Protein AF-A0AAW8KPM2-F1 (afdb_monomer)

Mean predicted aligned error: 2.03 Å

pLDDT: mean 97.57, std 2.12, range [85.75, 98.81]

Sequence (58 aa):
MPSLFMVMLGGRHARANTEVHDVVMAVGDTLEEVYPQLKQAWFGEAQGLHIDAWAKLS

Radius of gyration: 11.65 Å; Cα contacts (8 Å, |Δi|>4): 108; chains: 1; bounding box: 26×18×33 Å

Foldseek 3Di:
DKWKKWWKKWDAAPPDPDIDIDIDIFIGPDPVVRVVVVCVPDPGDSPPIDTPDMDGPD

Secondary structure (DSSP, 8-state):
--EEEEEEEEE--TT-SS-EEEEEEEEESSTGGGHHHHHHH--S-STT-EEEEEEE--

Structure (mmCIF, N/CA/C/O backbone):
data_AF-A0AAW8KPM2-F1
#
_entry.id   AF-A0AAW8KPM2-F1
#
loop_
_atom_site.group_PDB
_atom_site.id
_atom_site.type_symbol
_atom_site.label_atom_id
_atom_site.label_alt_id
_atom_site.label_comp_id
_atom_site.label_asym_id
_atom_site.label_entity_id
_atom_site.label_seq_id
_atom_site.pdbx_PDB_ins_code
_atom_site.Cartn_x
_atom_site.Cartn_y
_atom_site.Cartn_z
_atom_site.occupancy
_atom_site.B_iso_or_equiv
_atom_site.auth_seq_id
_atom_site.auth_comp_id
_atom_site.auth_asym_id
_atom_site.auth_atom_id
_atom_site.pdbx_PDB_model_num
ATOM 1 N N . MET A 1 1 ? -11.412 -4.729 18.311 1.00 85.75 1 MET A N 1
ATOM 2 C CA . MET A 1 1 ? -12.383 -4.953 17.219 1.00 85.75 1 MET A CA 1
ATOM 3 C C . MET A 1 1 ? -11.616 -4.590 15.977 1.00 85.75 1 MET A C 1
ATOM 5 O O . MET A 1 1 ? -11.135 -3.456 15.930 1.00 85.75 1 MET A O 1
ATOM 9 N N . PRO A 1 2 ? -11.467 -5.532 15.040 1.00 93.12 2 PRO A N 1
ATOM 10 C CA . PRO A 1 2 ? -10.611 -5.325 13.892 1.00 93.12 2 PRO A CA 1
ATOM 11 C C . PRO A 1 2 ? -11.144 -4.173 13.044 1.00 93.12 2 PRO A C 1
ATOM 13 O O . PRO A 1 2 ? -12.352 -3.986 12.904 1.00 93.12 2 PRO A O 1
ATOM 16 N N . SER A 1 3 ? -10.210 -3.392 12.525 1.00 98.06 3 SER A N 1
ATOM 17 C CA . SER A 1 3 ? -10.437 -2.192 11.735 1.00 98.06 3 SER A CA 1
ATOM 18 C C . SER A 1 3 ? -10.164 -2.474 10.265 1.00 98.06 3 SER A C 1
ATOM 20 O O . SER A 1 3 ? -9.287 -3.276 9.943 1.00 98.06 3 SER A O 1
ATOM 22 N N . LEU A 1 4 ? -10.889 -1.804 9.370 1.00 98.50 4 LEU A N 1
ATOM 23 C CA . LEU A 1 4 ? -10.609 -1.839 7.937 1.00 98.50 4 LEU A CA 1
ATOM 24 C C . LEU A 1 4 ? -9.647 -0.705 7.591 1.00 98.50 4 LEU A C 1
ATOM 26 O O . LEU A 1 4 ? -9.947 0.464 7.839 1.00 98.50 4 LEU A O 1
ATOM 30 N N . PHE A 1 5 ? -8.520 -1.043 6.978 1.00 98.75 5 PHE A N 1
ATOM 31 C CA . PHE A 1 5 ? -7.533 -0.092 6.491 1.00 98.75 5 PHE A CA 1
ATOM 32 C C . PHE A 1 5 ? -7.557 -0.038 4.968 1.00 98.75 5 PHE A C 1
ATOM 34 O O . PHE A 1 5 ? -7.521 -1.074 4.308 1.00 98.75 5 PHE A O 1
ATOM 41 N 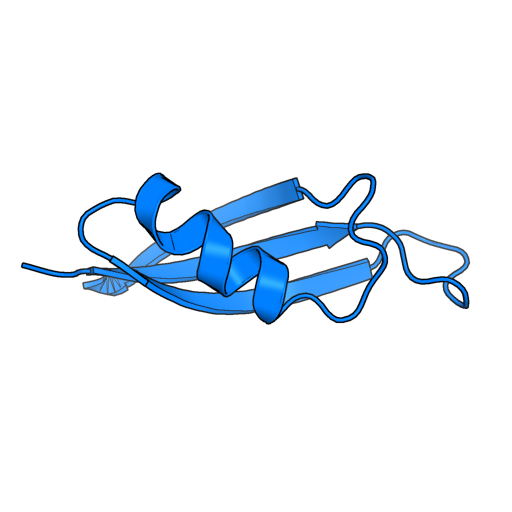N . MET A 1 6 ? -7.575 1.177 4.424 1.00 98.75 6 MET A N 1
ATOM 42 C CA . MET A 1 6 ? -7.199 1.459 3.041 1.00 98.75 6 MET A CA 1
ATOM 43 C C . MET A 1 6 ? -5.757 1.951 3.053 1.00 98.75 6 MET A C 1
ATOM 45 O O . MET A 1 6 ? -5.462 2.932 3.736 1.00 98.75 6 MET A O 1
ATOM 49 N N . VAL A 1 7 ? -4.865 1.279 2.330 1.00 98.81 7 VAL A N 1
ATOM 50 C CA . VAL A 1 7 ? -3.427 1.565 2.350 1.00 98.81 7 VAL A CA 1
ATOM 51 C C . VAL A 1 7 ? -2.923 1.766 0.929 1.00 98.81 7 VAL A C 1
ATOM 53 O O . VAL A 1 7 ? -3.118 0.903 0.078 1.00 98.81 7 VAL A O 1
ATOM 56 N N . MET A 1 8 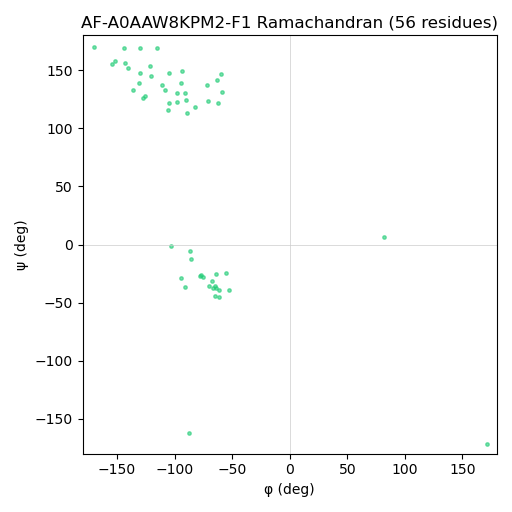? -2.266 2.897 0.682 1.00 98.81 8 MET A N 1
ATOM 57 C CA . MET A 1 8 ? -1.554 3.162 -0.563 1.00 98.81 8 MET A CA 1
ATOM 58 C C . MET A 1 8 ? -0.117 2.659 -0.421 1.00 98.81 8 MET A C 1
ATOM 60 O O . MET A 1 8 ? 0.652 3.177 0.393 1.00 98.81 8 MET A O 1
ATOM 64 N N . LEU A 1 9 ? 0.208 1.623 -1.187 1.00 98.81 9 LEU A N 1
ATOM 65 C CA . LEU A 1 9 ? 1.535 1.029 -1.272 1.00 98.81 9 LEU A CA 1
ATOM 66 C C . LEU A 1 9 ? 2.307 1.636 -2.440 1.00 98.81 9 LEU A C 1
ATOM 68 O O . LEU A 1 9 ? 1.735 1.799 -3.518 1.00 98.81 9 LEU A O 1
ATOM 72 N N . GLY A 1 10 ? 3.592 1.899 -2.221 1.00 98.75 10 GLY A N 1
ATOM 73 C CA . GLY A 1 10 ? 4.555 2.375 -3.211 1.00 98.75 10 GLY A CA 1
ATOM 74 C C . GLY A 1 10 ? 5.725 1.401 -3.349 1.00 98.75 10 GLY A C 1
ATOM 75 O O . GLY A 1 10 ? 6.129 0.731 -2.388 1.00 98.75 10 GLY A O 1
ATOM 76 N N . GLY A 1 11 ? 6.257 1.261 -4.562 1.00 98.38 11 GLY A N 1
ATOM 77 C CA . GLY A 1 11 ? 7.432 0.431 -4.799 1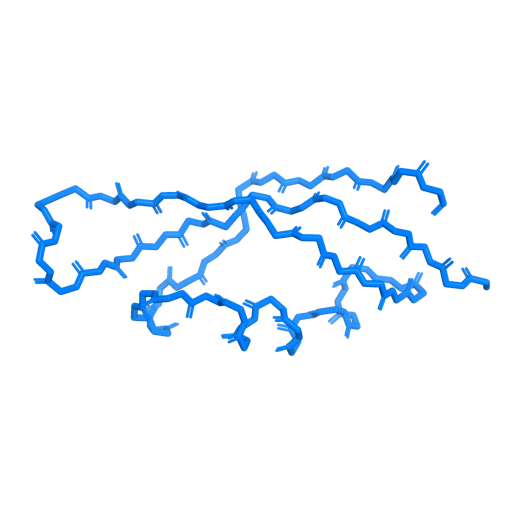.00 98.38 11 GLY A CA 1
ATOM 78 C C . GLY A 1 11 ? 7.789 0.219 -6.268 1.00 98.38 11 GLY A C 1
ATOM 79 O O . GLY A 1 11 ? 7.232 0.815 -7.192 1.00 98.38 11 GLY A O 1
ATOM 80 N N . ARG A 1 12 ? 8.759 -0.672 -6.503 1.00 97.69 12 ARG A N 1
ATOM 81 C CA . ARG A 1 12 ? 9.234 -1.009 -7.852 1.00 97.69 12 ARG A CA 1
ATOM 82 C C . ARG A 1 12 ? 8.513 -2.225 -8.417 1.00 97.69 12 ARG A C 1
ATOM 84 O O . ARG A 1 12 ? 8.167 -3.158 -7.702 1.00 97.69 12 ARG A O 1
ATOM 91 N N . HIS A 1 13 ? 8.375 -2.248 -9.735 1.00 97.06 13 HIS A N 1
ATOM 92 C CA . HIS A 1 13 ? 8.010 -3.437 -10.495 1.00 97.06 13 HIS A CA 1
ATOM 93 C C . HIS A 1 13 ? 8.992 -3.581 -11.665 1.00 97.06 13 HIS A C 1
ATOM 95 O O . HIS A 1 13 ? 9.313 -2.588 -12.316 1.00 97.06 13 HIS A O 1
ATOM 101 N N . ALA A 1 14 ? 9.439 -4.803 -11.973 1.00 94.19 14 ALA A N 1
ATOM 102 C CA . ALA 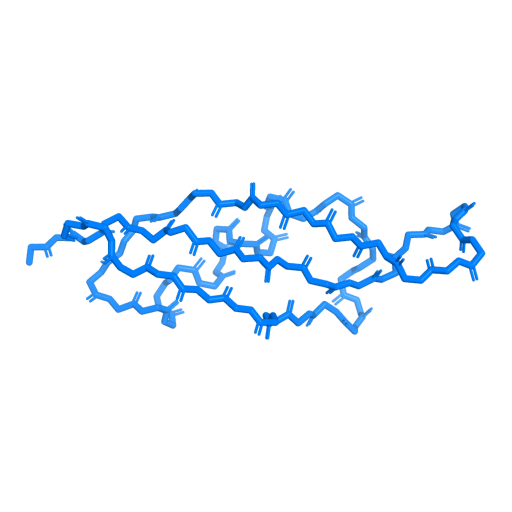A 1 14 ? 10.584 -5.067 -12.860 1.00 94.19 14 ALA A CA 1
ATOM 103 C C . ALA A 1 14 ? 10.495 -4.448 -14.270 1.00 94.19 14 ALA A C 1
ATOM 105 O O . ALA A 1 14 ? 11.507 -4.223 -14.927 1.00 94.19 14 ALA A O 1
ATOM 106 N N . ARG A 1 15 ? 9.278 -4.186 -14.758 1.00 95.81 15 ARG A N 1
ATOM 107 C CA . ARG A 1 15 ? 9.023 -3.587 -16.083 1.00 95.81 15 ARG A CA 1
ATOM 108 C C . ARG A 1 15 ? 8.655 -2.102 -16.042 1.00 95.81 15 ARG A C 1
ATOM 110 O O . ARG A 1 15 ? 8.381 -1.523 -17.088 1.00 95.81 15 ARG A O 1
ATOM 117 N N . ALA A 1 16 ? 8.581 -1.507 -14.857 1.00 96.94 16 ALA A N 1
ATOM 118 C CA . ALA A 1 16 ? 8.228 -0.107 -14.695 1.00 96.94 16 ALA A CA 1
ATOM 119 C C . ALA A 1 16 ? 9.495 0.762 -14.703 1.00 96.94 16 ALA A C 1
ATOM 121 O O . ALA A 1 16 ? 10.461 0.488 -13.991 1.00 96.94 16 ALA A O 1
ATOM 122 N N . ASN A 1 17 ? 9.483 1.824 -15.511 1.00 97.62 17 ASN A N 1
ATOM 123 C CA . ASN A 1 17 ? 10.563 2.818 -15.533 1.00 97.62 17 ASN A CA 1
ATOM 124 C C . ASN A 1 17 ? 10.511 3.744 -14.311 1.00 97.62 17 ASN A C 1
ATOM 126 O O . ASN A 1 17 ? 11.534 4.276 -13.887 1.00 97.62 17 ASN A O 1
ATOM 130 N N . THR A 1 18 ? 9.315 3.937 -13.762 1.00 97.75 18 THR A N 1
ATOM 131 C CA . THR A 1 18 ? 9.044 4.756 -12.584 1.00 97.75 18 THR A CA 1
ATOM 132 C C . THR A 1 18 ? 8.540 3.885 -11.446 1.00 97.75 18 THR A C 1
ATOM 134 O O . THR A 1 18 ? 8.204 2.714 -11.631 1.00 97.75 18 THR A O 1
ATOM 137 N N . GLU A 1 19 ? 8.469 4.481 -10.266 1.00 98.12 19 GLU A N 1
ATOM 138 C CA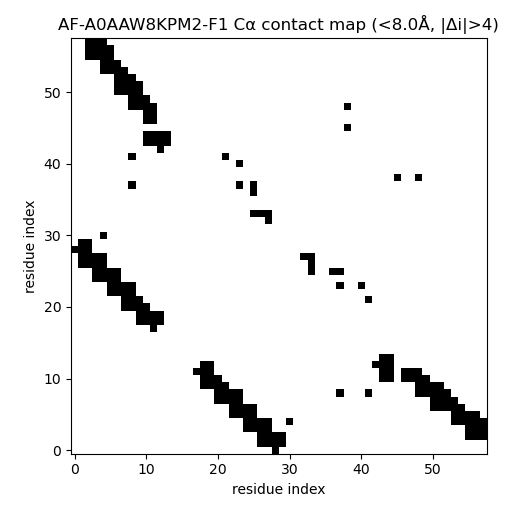 . GLU A 1 19 ? 7.739 3.905 -9.150 1.00 98.12 19 GLU A CA 1
ATOM 139 C C . GLU A 1 19 ? 6.254 3.710 -9.489 1.00 98.12 19 GLU A C 1
ATOM 141 O O . GLU A 1 19 ? 5.679 4.478 -10.270 1.00 98.12 19 GLU A O 1
ATOM 146 N N . VAL A 1 20 ? 5.655 2.654 -8.940 1.00 98.44 20 VAL A N 1
ATOM 147 C CA . VAL A 1 20 ? 4.241 2.312 -9.111 1.00 98.44 20 VAL A CA 1
ATOM 148 C C . VAL A 1 20 ? 3.554 2.259 -7.757 1.00 98.44 20 VAL A C 1
ATOM 150 O O . VAL A 1 20 ? 4.197 1.990 -6.746 1.00 98.44 20 VAL A O 1
ATOM 153 N N . HIS A 1 21 ? 2.246 2.503 -7.765 1.00 98.56 21 HIS A N 1
ATOM 154 C CA . HIS A 1 21 ? 1.437 2.546 -6.557 1.00 98.56 21 HIS A CA 1
ATOM 155 C C . HIS A 1 21 ? 0.197 1.675 -6.722 1.00 98.56 21 HIS A C 1
ATOM 157 O O . HIS A 1 21 ? -0.344 1.574 -7.827 1.00 98.56 21 HIS A O 1
ATOM 163 N N . ASP A 1 22 ? -0.255 1.079 -5.624 1.00 98.50 22 ASP A N 1
ATOM 164 C CA . ASP A 1 22 ? -1.503 0.320 -5.564 1.00 98.50 22 ASP A CA 1
ATOM 165 C C . ASP A 1 22 ? -2.238 0.582 -4.244 1.00 98.50 22 ASP A C 1
ATOM 167 O O . ASP A 1 22 ? -1.616 0.896 -3.228 1.00 98.50 22 ASP A O 1
ATOM 171 N N . VAL A 1 23 ? -3.565 0.460 -4.254 1.00 98.50 23 VAL A N 1
ATOM 172 C CA . VAL A 1 23 ? -4.404 0.626 -3.061 1.00 98.50 23 VAL A CA 1
ATOM 173 C C . VAL A 1 23 ? -4.890 -0.738 -2.597 1.00 98.50 23 VAL A C 1
ATOM 175 O O . VAL A 1 23 ? -5.680 -1.398 -3.268 1.00 98.50 23 VAL A O 1
ATOM 178 N N . VAL A 1 24 ? -4.457 -1.136 -1.404 1.00 98.50 24 VAL A N 1
ATOM 179 C CA . VAL A 1 24 ? -4.797 -2.420 -0.790 1.00 98.50 24 VAL A CA 1
ATOM 180 C C . VAL A 1 24 ? -5.707 -2.200 0.412 1.00 98.50 24 VAL A C 1
ATOM 182 O O . VAL A 1 24 ? -5.485 -1.311 1.235 1.00 98.50 24 VAL A O 1
ATOM 185 N N . MET A 1 25 ? -6.731 -3.046 0.524 1.00 98.44 25 MET A N 1
ATOM 186 C CA . MET A 1 25 ? -7.605 -3.112 1.692 1.00 98.44 25 MET A CA 1
ATOM 187 C C . MET A 1 25 ? -7.137 -4.248 2.601 1.00 98.44 25 MET A C 1
ATOM 189 O O . MET A 1 25 ? -6.943 -5.368 2.128 1.00 98.44 25 MET A O 1
ATOM 193 N N . ALA A 1 26 ? -6.975 -3.982 3.895 1.00 98.50 26 ALA A N 1
ATOM 194 C CA . ALA A 1 26 ? -6.544 -4.985 4.866 1.00 98.50 26 ALA A CA 1
ATOM 195 C C . ALA A 1 26 ? -7.249 -4.806 6.216 1.00 98.50 26 ALA A C 1
ATOM 197 O O . ALA A 1 26 ? -7.723 -3.715 6.534 1.00 98.50 26 ALA A O 1
ATOM 198 N N . VAL A 1 27 ? -7.340 -5.878 7.007 1.00 98.50 27 VAL A N 1
ATOM 199 C CA . VAL A 1 27 ? -8.109 -5.893 8.265 1.00 98.50 27 VAL A CA 1
ATOM 200 C C . VAL A 1 27 ? -7.240 -6.356 9.434 1.00 98.50 27 VAL A C 1
ATOM 202 O O . VAL A 1 27 ? -6.628 -7.420 9.351 1.00 98.50 27 VAL A O 1
ATOM 205 N N . GLY A 1 28 ? -7.201 -5.581 10.522 1.00 98.06 28 GLY A N 1
ATOM 206 C CA . GLY A 1 28 ? -6.411 -5.868 11.734 1.00 98.06 28 GLY A CA 1
ATOM 207 C C . GLY A 1 28 ? -6.761 -4.930 12.892 1.00 98.06 28 GLY A C 1
ATOM 208 O O . GLY A 1 28 ? -7.508 -3.973 12.691 1.00 98.06 28 GLY A O 1
ATOM 209 N N . ASP A 1 29 ? -6.278 -5.183 14.111 1.00 97.81 29 ASP A N 1
ATOM 210 C CA . ASP A 1 29 ? -6.522 -4.270 15.238 1.00 97.81 29 ASP A CA 1
ATOM 211 C C . ASP A 1 29 ? -5.597 -3.033 15.165 1.00 97.81 29 ASP A C 1
ATOM 213 O O . ASP A 1 29 ? -5.999 -1.943 15.587 1.00 97.81 29 ASP A O 1
ATOM 217 N N . THR A 1 30 ? -4.412 -3.159 14.549 1.00 97.56 30 THR A N 1
ATOM 218 C CA . THR A 1 30 ? -3.503 -2.042 14.213 1.00 97.56 30 THR A CA 1
ATOM 219 C C . THR A 1 30 ? -3.029 -2.081 12.754 1.00 97.56 30 THR A C 1
ATOM 221 O O . THR A 1 30 ? -3.228 -3.067 12.044 1.00 97.56 30 THR A O 1
ATOM 224 N N . LEU A 1 31 ? -2.387 -1.001 12.287 1.00 98.00 31 LEU A N 1
ATOM 225 C CA . LEU A 1 31 ? -1.808 -0.952 10.940 1.00 98.00 31 LEU A CA 1
ATOM 226 C C . LEU A 1 31 ? -0.630 -1.937 10.794 1.00 98.00 31 LEU A C 1
ATOM 228 O O . LEU A 1 31 ? -0.471 -2.576 9.758 1.00 98.00 31 LEU A O 1
ATOM 232 N N . GLU A 1 32 ? 0.191 -2.099 11.830 1.00 98.31 32 GLU A N 1
ATOM 233 C CA . GLU A 1 32 ? 1.359 -2.986 11.819 1.00 98.31 32 GLU A CA 1
ATOM 234 C C . GLU A 1 32 ? 0.975 -4.462 11.683 1.00 98.31 32 GLU A C 1
ATOM 236 O O . GLU A 1 32 ? 1.658 -5.231 11.002 1.00 98.31 32 GLU A O 1
ATOM 241 N N . GLU A 1 33 ? -0.141 -4.860 12.294 1.00 98.19 33 GLU A N 1
ATOM 242 C CA . GLU A 1 33 ? -0.662 -6.225 12.203 1.00 98.19 33 GLU A CA 1
ATOM 243 C C . GLU A 1 33 ? -1.073 -6.604 10.778 1.00 98.19 33 GLU A C 1
ATOM 245 O O . GLU A 1 33 ? -1.037 -7.784 10.421 1.00 98.19 33 GLU A O 1
ATOM 250 N N . VAL A 1 34 ? -1.421 -5.623 9.936 1.00 98.38 34 VAL A N 1
ATOM 251 C CA . VAL A 1 34 ? -1.812 -5.886 8.548 1.00 98.38 34 VAL A CA 1
ATOM 252 C C . VAL A 1 34 ? -0.635 -5.941 7.575 1.00 98.38 34 VAL A C 1
ATOM 254 O O . VAL A 1 34 ? -0.823 -6.335 6.424 1.00 98.38 34 VAL A O 1
ATOM 257 N N . TYR A 1 35 ? 0.597 -5.642 8.001 1.00 98.50 35 TYR A N 1
ATOM 258 C CA . TYR A 1 35 ? 1.775 -5.673 7.122 1.00 98.50 35 TYR A CA 1
ATOM 259 C C . TYR A 1 35 ? 1.968 -6.990 6.348 1.00 98.50 35 TYR A C 1
ATOM 261 O O . TYR A 1 35 ? 2.325 -6.917 5.170 1.00 98.50 35 TYR A O 1
ATOM 269 N N . PRO A 1 36 ? 1.726 -8.190 6.918 1.00 98.44 36 PRO A N 1
ATOM 270 C CA . PRO A 1 36 ? 1.796 -9.431 6.148 1.00 98.44 36 PRO A CA 1
ATOM 271 C C . PRO A 1 36 ? 0.788 -9.479 4.989 1.00 98.44 36 PRO A C 1
ATOM 273 O O . PRO A 1 36 ? 1.151 -9.914 3.899 1.00 98.44 36 PRO A O 1
ATOM 276 N N . GLN A 1 37 ? -0.438 -8.978 5.193 1.00 98.56 37 GLN A N 1
ATOM 277 C CA . GLN A 1 37 ? -1.476 -8.913 4.154 1.00 98.56 37 GLN A CA 1
ATOM 278 C C . GLN A 1 37 ? -1.056 -7.959 3.030 1.00 98.56 37 GLN A C 1
ATOM 280 O O . GLN A 1 37 ? -1.147 -8.310 1.856 1.00 98.56 37 GLN A O 1
ATOM 285 N N . LEU A 1 38 ? -0.522 -6.784 3.388 1.00 98.62 38 LEU A N 1
ATOM 286 C CA . LEU A 1 38 ? -0.035 -5.790 2.426 1.00 98.62 38 LEU A CA 1
ATOM 287 C C . LEU A 1 38 ? 1.113 -6.341 1.569 1.00 98.62 38 LEU A C 1
ATOM 289 O O . LEU A 1 38 ? 1.092 -6.216 0.348 1.00 98.62 38 LEU A O 1
ATOM 293 N N . LYS A 1 39 ? 2.088 -7.011 2.197 1.00 98.19 39 LYS A N 1
ATOM 294 C CA . LYS A 1 39 ? 3.210 -7.648 1.488 1.00 98.19 39 LYS A CA 1
ATOM 295 C C . LYS A 1 39 ? 2.752 -8.773 0.564 1.00 98.19 39 LYS A C 1
ATOM 297 O O . LYS A 1 39 ? 3.330 -8.937 -0.502 1.00 98.19 39 LYS A O 1
ATOM 302 N N . GLN A 1 40 ? 1.748 -9.549 0.973 1.00 98.25 40 GLN A N 1
ATOM 303 C CA . GLN A 1 40 ? 1.194 -10.627 0.156 1.00 98.25 40 GLN A CA 1
ATOM 304 C C . GLN A 1 40 ? 0.402 -10.096 -1.048 1.00 98.25 40 GLN A C 1
ATOM 306 O O . GLN A 1 40 ? 0.422 -10.721 -2.105 1.00 98.25 40 GLN A O 1
ATOM 311 N N . ALA A 1 41 ? -0.300 -8.972 -0.887 1.00 98.06 41 ALA A N 1
ATOM 312 C CA . ALA A 1 41 ? -1.087 -8.350 -1.949 1.00 98.06 41 ALA A CA 1
ATOM 313 C C . ALA A 1 41 ? -0.227 -7.587 -2.969 1.00 98.06 41 ALA A C 1
ATOM 315 O O . ALA A 1 41 ? -0.632 -7.437 -4.120 1.00 98.06 41 ALA A O 1
ATOM 316 N N . TRP A 1 42 ? 0.951 -7.105 -2.563 1.00 98.25 42 TRP A N 1
ATOM 317 C CA . TRP A 1 42 ? 1.836 -6.341 -3.434 1.00 98.25 42 TRP A CA 1
ATOM 318 C C . TRP A 1 42 ? 2.325 -7.164 -4.633 1.00 98.25 42 TRP A C 1
ATOM 320 O O . TRP A 1 42 ? 2.975 -8.196 -4.481 1.00 98.25 42 TRP A O 1
ATOM 330 N N . PHE A 1 43 ? 2.049 -6.669 -5.841 1.00 96.75 43 PHE A N 1
ATOM 331 C CA . PHE A 1 43 ? 2.398 -7.347 -7.095 1.00 96.75 43 PHE A CA 1
ATOM 332 C C . PHE A 1 43 ? 3.828 -7.053 -7.585 1.00 96.75 43 PHE A C 1
ATOM 334 O O . PHE A 1 43 ? 4.301 -7.680 -8.537 1.00 96.75 43 PHE A O 1
ATOM 341 N N . GLY A 1 44 ? 4.488 -6.052 -6.999 1.00 96.69 44 GLY A N 1
ATOM 342 C CA . GLY A 1 44 ? 5.827 -5.614 -7.374 1.00 96.69 44 GLY A CA 1
ATOM 343 C C . GLY A 1 44 ? 6.943 -6.368 -6.652 1.00 96.69 44 GLY A C 1
ATOM 344 O O . GLY A 1 44 ? 6.771 -7.446 -6.089 1.00 96.69 44 GLY A O 1
ATOM 345 N N . GLU A 1 45 ? 8.130 -5.775 -6.666 1.00 97.19 45 GLU A N 1
ATOM 346 C CA . GLU A 1 45 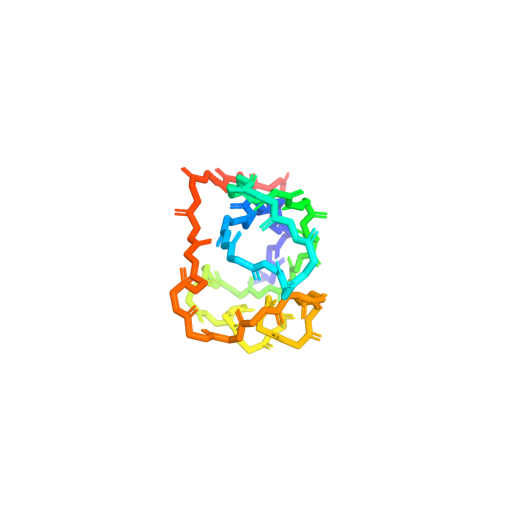? 9.279 -6.274 -5.920 1.00 97.19 45 GLU A CA 1
ATOM 347 C C . GLU A 1 45 ? 9.084 -6.025 -4.421 1.00 97.19 45 GLU A C 1
ATOM 349 O O . GLU A 1 45 ? 8.670 -4.942 -4.007 1.00 97.19 45 GLU A O 1
ATOM 354 N N . ALA A 1 46 ? 9.416 -7.017 -3.591 1.00 95.88 46 ALA A N 1
ATOM 355 C CA . ALA A 1 46 ? 9.340 -6.875 -2.136 1.00 95.88 46 ALA A CA 1
ATOM 356 C C . ALA A 1 46 ? 10.380 -5.879 -1.590 1.00 95.88 46 ALA A C 1
ATOM 358 O O . ALA A 1 46 ? 10.151 -5.220 -0.575 1.00 95.88 46 ALA A O 1
ATOM 359 N N . GLN A 1 47 ? 11.537 -5.777 -2.250 1.00 96.25 47 GLN A N 1
ATOM 360 C CA . GLN A 1 47 ? 12.587 -4.843 -1.865 1.00 96.25 47 GLN A CA 1
ATOM 361 C C . GLN A 1 47 ? 12.146 -3.410 -2.176 1.00 96.25 47 GLN A C 1
ATOM 363 O O . GLN A 1 47 ? 11.859 -3.072 -3.320 1.00 96.25 47 GLN A O 1
ATOM 368 N N . GLY A 1 48 ? 12.145 -2.555 -1.152 1.00 96.19 48 GLY A N 1
ATOM 369 C CA . GLY A 1 48 ? 11.761 -1.149 -1.295 1.00 96.19 48 GLY A CA 1
ATOM 370 C C . GLY A 1 48 ? 10.253 -0.888 -1.284 1.00 96.19 48 GLY A C 1
ATOM 371 O O . GLY A 1 48 ? 9.867 0.259 -1.475 1.00 96.19 48 GLY A O 1
ATOM 372 N N . LEU A 1 49 ? 9.416 -1.900 -1.027 1.00 98.56 49 LEU A N 1
ATOM 373 C CA . LEU A 1 49 ? 7.993 -1.702 -0.734 1.00 98.56 49 LEU A CA 1
ATOM 374 C C . LEU A 1 49 ? 7.820 -0.805 0.503 1.00 98.56 49 LEU A C 1
ATOM 376 O O . LEU A 1 49 ? 8.421 -1.069 1.549 1.00 98.56 49 LEU A O 1
ATOM 380 N N . HIS A 1 50 ? 6.969 0.212 0.398 1.00 98.62 50 HIS A N 1
ATOM 381 C CA . HIS A 1 50 ? 6.637 1.127 1.487 1.00 98.62 50 HIS A CA 1
ATOM 382 C C . HIS A 1 50 ? 5.165 1.558 1.460 1.00 98.62 50 HIS A C 1
ATOM 384 O O . HIS A 1 50 ? 4.422 1.256 0.528 1.00 98.62 50 HIS A O 1
ATOM 390 N N . ILE A 1 51 ? 4.738 2.207 2.545 1.00 98.69 51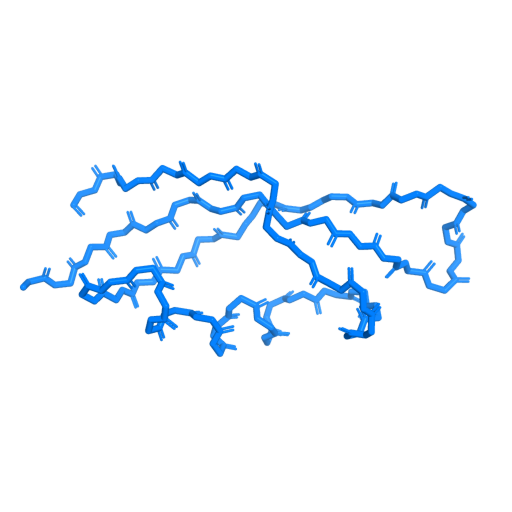 ILE A N 1
ATOM 391 C CA . ILE A 1 51 ? 3.406 2.799 2.694 1.00 98.69 51 ILE A CA 1
ATOM 392 C C . ILE A 1 51 ? 3.555 4.308 2.540 1.00 98.69 51 ILE A C 1
ATOM 394 O O . ILE A 1 51 ? 4.255 4.931 3.338 1.00 98.69 51 ILE A O 1
ATOM 398 N N . ASP A 1 52 ? 2.849 4.885 1.576 1.00 98.75 52 ASP A N 1
ATOM 399 C CA . ASP A 1 52 ? 2.823 6.335 1.370 1.00 98.75 52 ASP A CA 1
ATOM 400 C C . ASP A 1 52 ? 1.693 7.010 2.142 1.00 98.75 52 ASP A C 1
ATOM 402 O O . ASP A 1 52 ? 1.838 8.122 2.649 1.00 98.75 52 ASP A O 1
ATOM 406 N N . ALA A 1 53 ? 0.544 6.338 2.234 1.00 98.69 53 ALA A N 1
ATOM 407 C CA . ALA A 1 53 ? -0.631 6.845 2.927 1.00 98.69 53 ALA A CA 1
ATOM 408 C C . ALA A 1 53 ? -1.528 5.706 3.413 1.00 98.69 53 ALA A C 1
ATOM 410 O O . ALA A 1 53 ? -1.550 4.615 2.840 1.00 98.69 53 ALA A O 1
ATOM 411 N N . TRP A 1 54 ? -2.322 5.973 4.448 1.00 98.75 54 TRP A N 1
ATOM 412 C CA . TRP A 1 54 ? -3.354 5.051 4.907 1.00 98.75 54 TRP A CA 1
ATOM 413 C C . TRP A 1 54 ? -4.516 5.789 5.573 1.00 98.75 54 TRP A C 1
ATOM 415 O O . TRP A 1 54 ? -4.368 6.905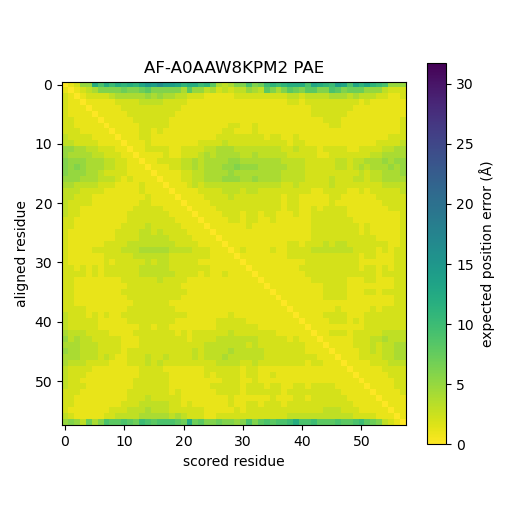 6.072 1.00 98.75 54 TRP A O 1
ATOM 425 N N . ALA A 1 55 ? -5.672 5.131 5.603 1.00 98.56 55 ALA A N 1
ATOM 426 C CA . ALA A 1 55 ? -6.837 5.551 6.366 1.00 98.56 55 ALA A CA 1
ATOM 427 C C . ALA A 1 55 ? -7.461 4.347 7.076 1.00 98.56 55 ALA A C 1
ATOM 429 O O . ALA A 1 55 ? -7.687 3.302 6.465 1.00 98.56 55 ALA A O 1
ATOM 430 N N . LYS A 1 56 ? -7.774 4.510 8.365 1.00 98.25 56 LYS A N 1
ATOM 431 C CA . LYS A 1 56 ? -8.663 3.599 9.092 1.00 98.25 56 LYS A CA 1
ATOM 432 C C . LYS A 1 56 ? -10.108 3.999 8.795 1.00 98.25 56 LYS A C 1
ATOM 434 O O . LYS A 1 56 ? -10.506 5.117 9.108 1.00 98.25 56 LYS A O 1
ATOM 439 N N . LEU A 1 57 ? -10.868 3.100 8.181 1.00 97.75 57 LEU A N 1
ATOM 440 C CA . LEU A 1 57 ? -12.229 3.363 7.705 1.00 97.75 57 LEU A CA 1
ATOM 441 C C . LEU A 1 57 ? -13.316 2.955 8.704 1.00 97.75 57 LEU A C 1
ATOM 443 O O . LEU A 1 57 ? -14.390 3.552 8.711 1.00 97.75 57 LEU A O 1
ATOM 447 N N . SER A 1 58 ? -13.046 1.945 9.530 1.00 90.88 58 SER A N 1
ATOM 448 C CA . SER A 1 58 ? -13.944 1.439 10.577 1.00 90.88 58 SER A CA 1
ATOM 449 C C . SER A 1 58 ? -13.137 0.993 11.780 1.00 90.88 58 SER A C 1
ATOM 451 O O . SER A 1 58 ? -12.087 0.366 11.519 1.00 90.88 58 SER A O 1
#

Nearest PDB structures (foldseek):
  2qsd-assembly1_A  TM=1.001E+00  e=1.525E-05  Idiomarina loihiensis
  2qsd-assembly3_E  TM=9.959E-01  e=4.545E-05  Idiomarina loihiensis
  2qsd-assembly3_D  TM=9.975E-01  e=6.949E-05  Idiomarina loihiensis
  2qsd-assembly2_G  TM=9.866E-01  e=1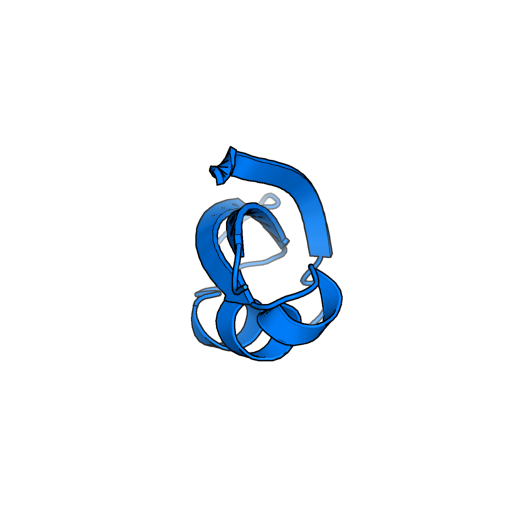.354E-04  Idiomarina loihiensis
  8q87-assembly1_BS  TM=7.359E-01  e=2.225E+00  Gallus gallus

Solvent-accessible surface area (backbone atoms only — not comparable to full-atom values): 3481 Å² total; per-residue (Å²): 122,70,24,41,31,46,33,36,36,37,29,42,35,100,87,52,95,55,78,48,75,50,81,46,79,43,68,25,79,48,75,76,72,24,47,66,57,54,62,71,67,52,87,48,44,78,72,74,54,46,74,81,47,72,44,80,79,86